Protein AF-A0A7X0VWC1-F1 (afdb_monomer)

Structure (mmCIF, N/CA/C/O backbone):
data_AF-A0A7X0VWC1-F1
#
_entry.id   AF-A0A7X0VWC1-F1
#
loop_
_atom_site.group_PDB
_atom_site.id
_atom_site.type_symbol
_atom_site.label_atom_id
_atom_site.label_alt_id
_atom_site.label_comp_id
_atom_site.label_asym_id
_atom_site.label_entity_id
_atom_site.label_seq_id
_atom_site.pdbx_PDB_ins_code
_atom_site.Cartn_x
_atom_site.Cartn_y
_atom_site.Cartn_z
_atom_site.occupancy
_atom_site.B_iso_or_equiv
_atom_site.auth_seq_id
_atom_site.auth_comp_id
_atom_site.auth_asym_id
_atom_site.auth_atom_id
_atom_site.pdbx_PDB_model_num
ATOM 1 N N . MET A 1 1 ? 21.569 11.321 28.040 1.00 38.59 1 MET A N 1
ATOM 2 C CA . MET A 1 1 ? 21.150 11.120 26.635 1.00 38.59 1 MET A CA 1
ATOM 3 C C . MET A 1 1 ? 20.640 9.691 26.474 1.00 38.59 1 MET A C 1
ATOM 5 O O . MET A 1 1 ? 21.307 8.792 26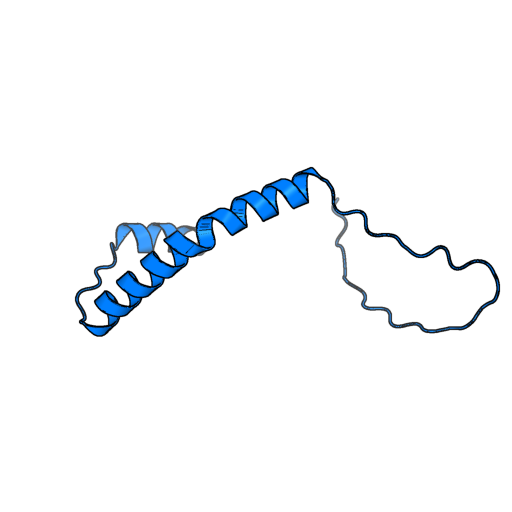.955 1.00 38.59 1 MET A O 1
ATOM 9 N N . TYR A 1 2 ? 19.429 9.568 25.911 1.00 37.84 2 TYR A N 1
ATOM 10 C CA . TYR A 1 2 ? 18.637 8.407 25.449 1.00 37.84 2 TYR A CA 1
ATOM 11 C C . TYR A 1 2 ? 18.775 7.008 26.093 1.00 37.84 2 TYR A C 1
ATOM 13 O O . TYR A 1 2 ? 19.826 6.379 26.085 1.00 37.84 2 TYR A O 1
ATOM 21 N N . LYS A 1 3 ? 17.628 6.500 26.568 1.00 42.41 3 LYS A N 1
ATOM 22 C CA . LYS A 1 3 ? 17.402 5.170 27.153 1.00 42.41 3 LYS A CA 1
ATOM 23 C C . LYS A 1 3 ? 17.012 4.193 26.034 1.00 42.41 3 LYS A C 1
ATOM 25 O O . LYS A 1 3 ? 15.977 4.384 25.402 1.00 42.41 3 LYS A O 1
ATOM 30 N N . SER A 1 4 ? 17.826 3.171 25.784 1.00 41.41 4 SER A N 1
ATOM 31 C CA . SER A 1 4 ? 17.494 2.059 24.887 1.00 41.41 4 SER A CA 1
ATOM 32 C C . SER A 1 4 ? 16.651 1.023 25.635 1.00 41.41 4 SER A C 1
ATOM 34 O O . SER A 1 4 ? 16.996 0.590 26.734 1.00 41.41 4 SER A O 1
ATOM 36 N N . TYR A 1 5 ? 15.510 0.661 25.052 1.00 43.94 5 TYR A N 1
ATOM 37 C CA . TYR A 1 5 ? 14.604 -0.356 25.579 1.00 43.94 5 TYR A CA 1
ATOM 38 C C . TYR A 1 5 ? 14.950 -1.697 24.925 1.00 43.94 5 TYR A C 1
ATOM 40 O O . TYR A 1 5 ? 14.990 -1.788 23.699 1.00 43.94 5 TYR A O 1
ATOM 48 N N . SER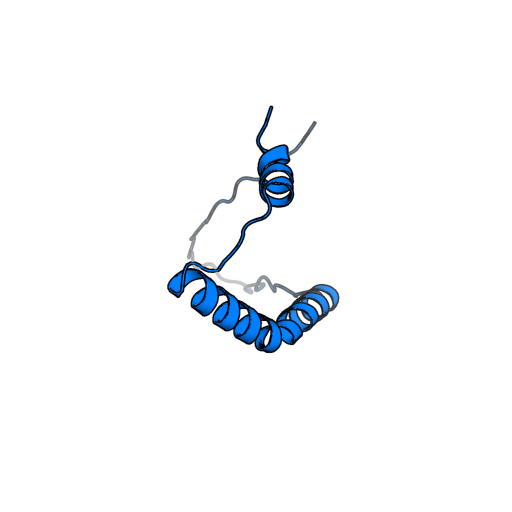 A 1 6 ? 15.220 -2.719 25.735 1.00 43.94 6 SER A N 1
ATOM 49 C CA . SER A 1 6 ? 15.454 -4.090 25.274 1.00 43.94 6 SER A CA 1
ATOM 50 C C . SER A 1 6 ? 14.251 -4.953 25.667 1.00 43.94 6 SER A C 1
ATOM 52 O O . SER A 1 6 ? 13.857 -4.913 26.836 1.00 43.94 6 SER A O 1
ATOM 54 N N . PRO A 1 7 ? 13.635 -5.709 24.742 1.00 49.06 7 PRO A N 1
ATOM 55 C CA . PRO A 1 7 ? 12.530 -6.594 25.075 1.00 49.06 7 PRO A CA 1
ATOM 56 C C . PRO A 1 7 ? 13.075 -7.894 25.680 1.00 49.06 7 PRO A C 1
ATOM 58 O O . PRO A 1 7 ? 13.594 -8.754 24.974 1.00 49.06 7 PRO A O 1
ATOM 61 N N . THR A 1 8 ? 12.952 -8.058 26.998 1.00 44.72 8 THR A N 1
ATOM 62 C CA . THR A 1 8 ? 13.203 -9.345 27.659 1.00 44.72 8 THR A CA 1
ATOM 63 C C . THR A 1 8 ? 11.894 -10.115 27.784 1.00 44.72 8 THR A C 1
ATOM 65 O O . THR A 1 8 ? 11.045 -9.786 28.612 1.00 44.72 8 THR A O 1
ATOM 68 N N . THR A 1 9 ? 11.734 -11.158 26.974 1.00 50.22 9 THR A N 1
ATOM 69 C CA . THR A 1 9 ? 10.743 -12.216 27.196 1.00 50.22 9 THR A CA 1
ATOM 70 C C . THR A 1 9 ? 11.180 -13.049 28.403 1.00 50.22 9 THR A C 1
ATOM 72 O O . THR A 1 9 ? 11.966 -13.984 28.259 1.00 50.22 9 THR A O 1
ATOM 75 N N . ASP A 1 10 ? 10.721 -12.685 29.601 1.00 42.16 10 ASP A N 1
ATOM 76 C CA . ASP A 1 10 ? 10.994 -13.442 30.827 1.00 42.16 10 ASP A CA 1
ATOM 77 C C . ASP A 1 10 ? 9.816 -14.373 31.142 1.00 42.16 10 ASP A C 1
ATOM 79 O O . ASP A 1 10 ? 8.836 -14.002 31.788 1.00 42.16 10 ASP A O 1
ATOM 83 N N . THR A 1 11 ? 9.895 -15.614 30.663 1.00 50.31 11 THR A N 1
ATOM 84 C CA . THR A 1 11 ? 9.061 -16.708 31.165 1.00 50.31 11 THR A CA 1
ATOM 85 C C . THR A 1 11 ? 9.609 -17.156 32.519 1.00 50.31 11 THR A C 1
ATOM 87 O O . THR A 1 11 ? 10.464 -18.040 32.592 1.00 50.31 11 THR A O 1
ATOM 90 N N . ARG A 1 12 ? 9.105 -16.577 33.613 1.00 44.09 12 ARG A N 1
ATOM 91 C CA . ARG A 1 12 ? 9.322 -17.096 34.971 1.00 44.09 12 ARG A CA 1
ATOM 92 C C . ARG A 1 12 ? 7.998 -17.417 35.641 1.00 44.09 12 ARG A C 1
ATOM 94 O O . ARG A 1 12 ? 7.430 -16.628 36.386 1.00 44.09 12 ARG A O 1
ATOM 101 N N . VAL A 1 13 ? 7.550 -18.647 35.417 1.00 49.19 13 VAL A N 1
ATOM 102 C CA . VAL A 1 13 ? 6.638 -19.333 36.333 1.00 49.19 13 VAL A CA 1
ATOM 103 C C . VAL A 1 13 ? 7.435 -19.657 37.596 1.00 49.19 13 VAL A C 1
ATOM 105 O O . VAL A 1 13 ? 8.257 -20.572 37.585 1.00 49.19 13 VAL A O 1
ATOM 108 N N . ARG A 1 14 ? 7.230 -18.905 38.684 1.00 44.50 14 ARG A N 1
ATOM 109 C CA . ARG A 1 14 ? 7.632 -19.325 40.036 1.00 44.50 14 ARG A CA 1
ATOM 110 C C . ARG A 1 14 ? 6.565 -18.955 41.062 1.00 44.50 14 ARG A C 1
ATOM 112 O O . ARG A 1 14 ? 6.309 -17.789 41.337 1.00 44.50 14 ARG A O 1
ATOM 119 N N . THR A 1 15 ? 5.967 -20.009 41.605 1.00 48.69 15 THR A N 1
ATOM 120 C CA . THR A 1 15 ? 5.075 -20.071 42.762 1.00 48.69 15 THR A CA 1
ATOM 121 C C . THR A 1 15 ? 5.614 -19.287 43.961 1.00 48.69 15 THR A C 1
ATOM 123 O O . THR A 1 15 ? 6.712 -19.561 44.438 1.00 48.69 15 THR A O 1
ATOM 126 N N . GLY A 1 16 ? 4.804 -18.358 44.477 1.00 40.62 16 GLY A N 1
ATOM 127 C CA . GLY A 1 16 ? 5.019 -17.635 45.730 1.00 40.62 16 GLY A CA 1
ATOM 128 C C . GLY A 1 16 ? 3.710 -16.994 46.207 1.00 40.62 16 GLY A C 1
ATOM 129 O O . GLY A 1 16 ? 3.073 -16.243 45.477 1.00 40.62 16 GLY A O 1
ATOM 130 N N . SER A 1 17 ? 3.276 -17.355 47.412 1.00 51.44 17 SER A N 1
ATOM 131 C CA . SER A 1 17 ? 2.009 -16.971 48.044 1.00 51.44 17 SER A CA 1
ATOM 132 C C . SER A 1 17 ? 1.934 -15.469 48.374 1.00 51.44 17 SER A C 1
ATOM 134 O O . SER A 1 17 ? 2.677 -14.994 49.230 1.00 51.44 17 SER A O 1
ATOM 136 N N . SER A 1 18 ? 1.015 -14.745 47.725 1.00 48.44 18 SER A N 1
ATOM 137 C CA . SER A 1 18 ? 0.138 -13.670 48.247 1.00 48.44 18 SER A CA 1
ATOM 138 C C . SER A 1 18 ? -0.299 -12.761 47.090 1.00 48.44 18 SER A C 1
ATOM 140 O O . SER A 1 18 ? 0.519 -12.111 46.453 1.00 48.44 18 SER A O 1
ATOM 142 N N . GLY A 1 19 ? -1.603 -12.761 46.790 1.00 53.19 19 GLY A N 1
ATOM 143 C CA . GLY A 1 19 ? -2.280 -11.788 45.922 1.00 53.19 19 GLY A CA 1
ATOM 144 C C . GLY A 1 19 ? -1.581 -11.455 44.602 1.00 53.19 19 GLY A C 1
ATOM 145 O O . GLY A 1 19 ? -0.975 -10.394 44.483 1.00 53.19 19 GLY A O 1
ATOM 146 N N . SER A 1 20 ? -1.734 -12.316 43.589 1.00 56.66 20 SER A N 1
ATOM 147 C CA . SER A 1 20 ? -1.422 -11.977 42.194 1.00 56.66 20 SER A CA 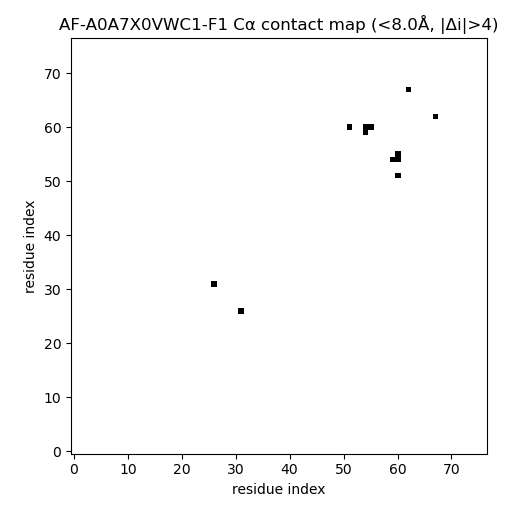1
ATOM 148 C C . SER A 1 20 ? -2.166 -10.692 41.812 1.00 56.66 20 SER A C 1
ATOM 150 O O . SER A 1 20 ? -3.353 -10.707 41.479 1.00 56.66 20 SER A O 1
ATOM 152 N N . ARG A 1 21 ? -1.472 -9.553 41.883 1.00 65.56 21 ARG A N 1
ATOM 153 C CA . ARG A 1 21 ? -1.854 -8.364 41.131 1.00 65.56 21 ARG A CA 1
ATOM 154 C C . ARG A 1 21 ? -1.655 -8.745 39.675 1.00 65.56 21 ARG A C 1
ATOM 156 O O . ARG A 1 21 ? -0.533 -8.793 39.190 1.00 65.56 21 ARG A O 1
ATOM 163 N N . ARG A 1 22 ? -2.750 -9.143 39.030 1.00 65.12 22 ARG A N 1
ATOM 164 C CA . ARG A 1 22 ? -2.771 -9.362 37.589 1.00 65.12 22 ARG A CA 1
ATOM 165 C C . ARG A 1 22 ? -2.434 -8.029 36.940 1.00 65.12 22 ARG A C 1
ATOM 167 O O . ARG A 1 22 ? -3.159 -7.059 37.164 1.00 65.12 22 ARG A O 1
ATOM 174 N N . ASP A 1 23 ? -1.369 -7.988 36.157 1.00 67.25 23 ASP A N 1
ATOM 175 C CA . ASP A 1 23 ? -1.125 -6.861 35.269 1.00 67.25 23 ASP A CA 1
ATOM 176 C C . ASP A 1 23 ? -2.301 -6.791 34.286 1.00 67.25 23 ASP A C 1
ATOM 178 O O . ASP A 1 23 ? -2.559 -7.728 33.528 1.00 67.25 23 ASP A O 1
ATOM 182 N N . GLN A 1 24 ? -3.091 -5.720 34.369 1.00 67.75 24 GLN A N 1
ATOM 183 C CA . GLN A 1 24 ? -4.221 -5.481 33.476 1.00 67.75 24 GLN A CA 1
ATOM 184 C C . GLN A 1 24 ? -3.770 -4.523 32.378 1.00 67.75 24 GLN A C 1
ATOM 186 O O . GLN A 1 24 ? -3.440 -3.371 32.651 1.00 67.75 24 GLN A O 1
ATOM 191 N N . LEU A 1 25 ? -3.779 -4.988 31.131 1.00 69.19 25 LEU A N 1
ATOM 192 C CA . LEU A 1 25 ? -3.673 -4.108 29.973 1.00 69.19 25 LEU A CA 1
ATOM 193 C C . LEU A 1 25 ? -5.043 -3.479 29.705 1.00 69.19 25 LEU A C 1
ATOM 195 O O . LEU A 1 25 ? -5.982 -4.171 29.314 1.00 69.19 25 LEU A O 1
ATOM 199 N N 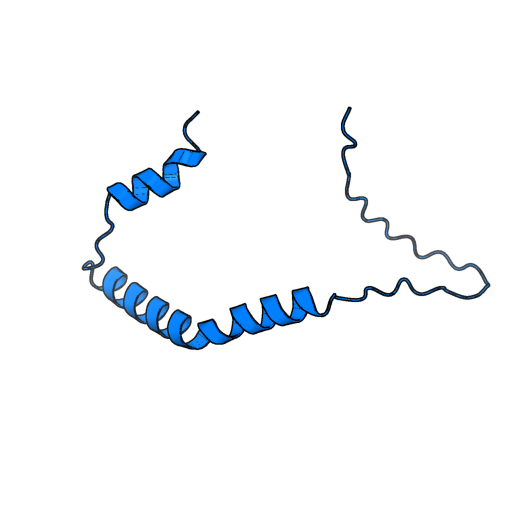. GLN A 1 26 ? -5.153 -2.167 29.907 1.00 75.94 26 GLN A N 1
ATOM 200 C CA . GLN A 1 26 ? -6.297 -1.383 29.448 1.00 75.94 26 GLN A CA 1
ATOM 201 C C . GLN A 1 26 ? -5.952 -0.784 28.084 1.00 75.94 26 GLN A C 1
ATOM 203 O O . GLN A 1 26 ? -5.039 0.032 27.969 1.00 75.94 26 GLN A O 1
ATOM 208 N N . ILE A 1 27 ? -6.656 -1.216 27.038 1.00 75.75 27 ILE A N 1
ATOM 209 C CA . ILE A 1 27 ? -6.578 -0.570 25.723 1.00 75.75 27 ILE A CA 1
ATOM 210 C C . ILE A 1 27 ? -7.351 0.746 25.825 1.00 75.75 27 ILE A C 1
ATOM 212 O O . ILE A 1 27 ? -8.514 0.723 26.234 1.00 75.75 27 ILE A O 1
ATOM 216 N N . SER A 1 28 ? -6.717 1.867 25.466 1.00 83.25 28 SER A N 1
ATOM 217 C CA . SER A 1 28 ? -7.375 3.176 25.473 1.00 83.25 28 SER A CA 1
ATOM 218 C C . SER A 1 28 ? -8.568 3.192 24.516 1.00 83.25 28 SER A C 1
ATOM 220 O O . SER A 1 28 ? -8.552 2.544 23.468 1.00 83.25 28 SER A O 1
ATOM 222 N N . GLU A 1 29 ? -9.606 3.947 24.870 1.00 80.50 29 GLU A N 1
ATOM 223 C CA . GLU A 1 29 ? -10.784 4.115 24.011 1.00 80.50 29 GLU A CA 1
ATOM 224 C C . GLU A 1 29 ? -10.394 4.706 22.644 1.00 80.50 29 GLU A C 1
ATOM 226 O O . GLU A 1 29 ? -10.811 4.188 21.613 1.00 80.50 29 GLU A O 1
ATOM 231 N N . GLU A 1 30 ? -9.454 5.655 22.620 1.00 79.75 30 GLU A N 1
ATOM 232 C CA . GLU A 1 30 ? -8.879 6.225 21.392 1.00 79.75 30 GLU A CA 1
ATOM 233 C C . GLU A 1 30 ? -8.262 5.158 20.463 1.00 79.75 30 GLU A C 1
ATOM 235 O O . GLU A 1 30 ? -8.479 5.171 19.252 1.00 79.75 30 GLU A O 1
ATOM 240 N N . ALA A 1 31 ? -7.532 4.176 21.007 1.00 80.81 31 ALA A N 1
ATOM 241 C CA . ALA A 1 31 ? -6.939 3.110 20.197 1.00 80.81 31 ALA A CA 1
ATOM 242 C C . ALA A 1 31 ? -8.003 2.172 19.600 1.00 80.81 31 ALA A C 1
ATOM 244 O O . ALA A 1 31 ? -7.844 1.696 18.473 1.00 80.81 31 ALA A O 1
ATOM 245 N N . LYS A 1 32 ? -9.099 1.915 20.328 1.00 81.75 32 LYS A N 1
ATOM 246 C CA . LYS A 1 32 ? -10.233 1.125 19.819 1.00 81.75 32 LYS A CA 1
ATOM 247 C C . LYS A 1 32 ? -10.980 1.870 18.718 1.00 81.75 32 LYS A C 1
ATOM 249 O O . LYS A 1 32 ? -11.377 1.250 17.734 1.00 81.75 32 LYS A O 1
ATOM 254 N N . GLU A 1 33 ? -11.138 3.183 18.856 1.00 79.94 33 GLU A N 1
ATOM 255 C CA . GLU A 1 33 ? -11.744 4.034 17.832 1.00 79.94 33 GLU A CA 1
ATOM 256 C C . GLU A 1 33 ? -10.911 4.044 16.545 1.00 79.94 33 GLU A C 1
ATOM 258 O O . GLU A 1 33 ? -11.459 3.822 15.463 1.00 79.94 33 GLU A O 1
ATOM 263 N N . LEU A 1 34 ? -9.585 4.197 16.648 1.00 79.44 34 LEU A N 1
ATOM 264 C CA . LEU A 1 34 ? -8.674 4.117 15.499 1.00 79.44 34 LEU A CA 1
ATOM 265 C C . LEU A 1 34 ? -8.702 2.736 14.823 1.00 79.44 34 LEU A C 1
ATOM 267 O O . LEU A 1 34 ? -8.709 2.655 13.592 1.00 79.44 34 LEU A O 1
ATOM 271 N N . LEU A 1 35 ? -8.770 1.650 15.601 1.00 76.25 35 LEU A N 1
ATOM 272 C CA . LEU A 1 35 ? -8.906 0.289 15.071 1.00 76.25 35 LEU A CA 1
ATOM 273 C C . LEU A 1 35 ? -10.249 0.094 14.346 1.00 76.25 35 LEU A C 1
ATOM 275 O O . LEU A 1 35 ? -10.296 -0.456 13.245 1.00 76.25 35 LEU A O 1
ATOM 279 N N . GLY A 1 36 ? -11.346 0.584 14.929 1.00 69.56 36 GLY A N 1
ATOM 280 C CA . GLY A 1 36 ? -12.669 0.548 14.305 1.00 69.56 36 GLY A CA 1
ATOM 281 C C . GLY A 1 36 ? -12.752 1.397 13.031 1.00 69.56 36 GLY A C 1
ATOM 282 O O . GLY A 1 36 ? -13.443 1.024 12.081 1.00 69.56 36 GLY A O 1
ATOM 283 N N . ALA A 1 37 ? -12.015 2.510 12.974 1.00 64.62 37 ALA A N 1
ATOM 284 C CA . ALA A 1 37 ? -11.886 3.334 11.776 1.00 64.62 37 ALA A CA 1
ATOM 285 C C . ALA A 1 37 ? -11.11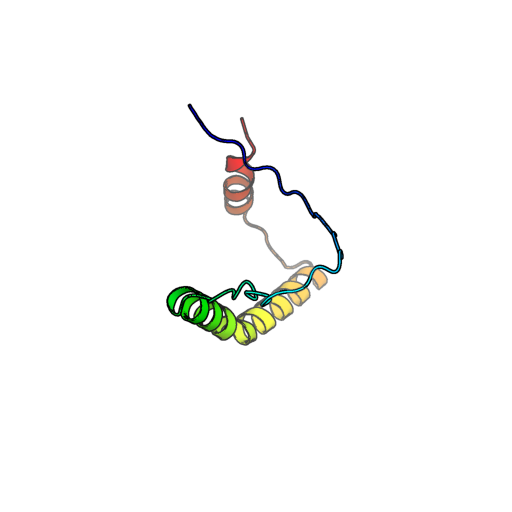1 2.619 10.653 1.00 64.62 37 ALA A C 1
ATOM 287 O O . ALA A 1 37 ? -11.448 2.796 9.483 1.00 64.62 37 ALA A O 1
ATOM 288 N N . GLN A 1 38 ? -10.132 1.767 10.984 1.00 64.38 38 GLN A N 1
ATOM 289 C CA . GLN A 1 38 ? -9.414 0.945 9.999 1.00 64.38 38 GLN A CA 1
ATOM 290 C C . GLN A 1 38 ? -10.292 -0.166 9.399 1.00 64.38 38 GLN A C 1
ATOM 292 O O . GLN A 1 38 ? -10.264 -0.370 8.182 1.00 64.38 38 GLN A O 1
ATOM 297 N N . GLY A 1 39 ? -11.106 -0.840 10.220 1.00 61.28 39 GLY A N 1
ATOM 298 C CA . GLY A 1 39 ? -11.933 -1.980 9.788 1.00 61.28 39 GLY A CA 1
ATOM 299 C C . GLY A 1 39 ? -13.067 -1.626 8.815 1.00 61.28 39 GLY A C 1
ATOM 300 O O . GLY A 1 39 ? -13.476 -2.451 8.004 1.00 61.28 39 GLY A O 1
ATOM 301 N N . LYS A 1 40 ? -13.547 -0.374 8.809 1.00 60.72 40 LYS A N 1
ATOM 302 C CA . LYS A 1 40 ? -14.557 0.087 7.832 1.00 60.72 40 LYS A CA 1
ATOM 303 C C . LYS A 1 40 ? -14.042 0.111 6.386 1.00 60.72 40 LYS A C 1
ATOM 305 O O . LYS A 1 40 ? -14.853 0.166 5.470 1.00 60.72 40 LYS A O 1
ATOM 310 N N . SER A 1 41 ? -12.725 0.040 6.172 1.00 62.62 41 SER A N 1
ATOM 311 C CA . SER A 1 41 ? -12.124 0.024 4.832 1.00 62.62 41 SER A CA 1
ATOM 312 C C . SER A 1 41 ? -12.033 -1.369 4.197 1.00 62.62 41 SER A C 1
ATOM 314 O O . SER A 1 41 ? -11.620 -1.476 3.044 1.00 62.62 41 SER A O 1
ATOM 316 N N . ASP A 1 42 ? -12.397 -2.441 4.909 1.00 72.12 42 ASP A N 1
ATOM 317 C CA . ASP A 1 42 ? -12.037 -3.802 4.494 1.00 72.12 42 ASP A CA 1
ATOM 318 C C . ASP A 1 42 ? -12.768 -4.289 3.236 1.00 72.12 42 ASP A C 1
ATOM 320 O O . ASP A 1 42 ? -12.143 -4.944 2.401 1.00 72.12 42 ASP A O 1
ATOM 324 N N . ALA A 1 43 ? -14.045 -3.936 3.048 1.00 80.06 43 ALA A N 1
ATOM 325 C CA . ALA A 1 43 ? -14.807 -4.331 1.858 1.00 80.06 43 ALA A CA 1
ATOM 326 C C . ALA A 1 43 ? -14.299 -3.614 0.595 1.00 80.06 43 ALA A C 1
ATOM 328 O O . ALA A 1 43 ? -13.874 -4.258 -0.361 1.00 80.06 43 ALA A O 1
ATOM 329 N N . GLU A 1 44 ? -14.216 -2.280 0.629 1.00 84.00 44 GLU A N 1
ATOM 330 C CA . GLU A 1 44 ? -13.696 -1.480 -0.491 1.00 84.00 44 GLU A CA 1
ATOM 331 C C . GLU A 1 44 ? -12.239 -1.841 -0.825 1.00 84.00 44 GLU A C 1
ATOM 333 O O . GLU A 1 44 ? -11.815 -1.849 -1.985 1.00 84.00 44 GLU A O 1
ATOM 338 N N . ARG A 1 45 ? -11.445 -2.173 0.201 1.00 86.44 45 ARG A N 1
ATOM 339 C CA . ARG A 1 45 ? -10.072 -2.644 0.034 1.00 86.44 45 ARG A CA 1
ATOM 340 C C . ARG A 1 45 ? -10.021 -4.031 -0.599 1.00 86.44 45 ARG A C 1
ATOM 342 O O . ARG A 1 45 ? -9.144 -4.253 -1.435 1.00 86.44 45 ARG A O 1
ATOM 349 N N . ALA A 1 46 ? -10.906 -4.949 -0.216 1.00 88.06 46 ALA A N 1
ATOM 350 C CA . ALA A 1 46 ? -10.986 -6.279 -0.812 1.00 88.06 46 ALA A CA 1
ATOM 351 C C . ALA A 1 46 ? -11.302 -6.187 -2.312 1.00 88.06 46 ALA A C 1
ATOM 353 O O . ALA A 1 46 ? -10.541 -6.731 -3.118 1.00 88.06 46 ALA A O 1
ATOM 354 N N . ASP A 1 47 ? -12.309 -5.395 -2.683 1.00 90.56 47 ASP A N 1
ATOM 355 C CA . ASP A 1 47 ? -12.708 -5.170 -4.078 1.00 90.56 47 ASP A CA 1
ATOM 356 C C . ASP A 1 47 ? -11.567 -4.549 -4.895 1.00 90.56 47 ASP A C 1
ATOM 358 O O . ASP A 1 47 ? -11.226 -4.994 -5.997 1.00 90.56 47 ASP A O 1
ATOM 362 N N . LYS A 1 48 ? -10.894 -3.542 -4.324 1.00 90.56 48 LYS A N 1
ATOM 363 C CA . LYS A 1 48 ? -9.727 -2.911 -4.949 1.00 90.56 48 LYS A CA 1
ATOM 364 C C . LYS A 1 48 ? -8.595 -3.911 -5.174 1.00 90.56 48 LYS A C 1
ATOM 366 O O . LYS A 1 48 ? -7.967 -3.894 -6.231 1.00 90.56 48 LYS A O 1
ATOM 371 N N . ILE A 1 49 ? -8.319 -4.783 -4.206 1.00 92.56 49 ILE A N 1
ATOM 372 C CA . ILE A 1 49 ? -7.288 -5.820 -4.334 1.00 92.56 49 ILE A CA 1
ATOM 373 C C . ILE A 1 49 ? -7.656 -6.817 -5.433 1.00 92.56 49 ILE A C 1
ATOM 375 O O . ILE A 1 49 ? -6.780 -7.214 -6.202 1.00 92.56 49 ILE A O 1
ATOM 379 N N . GLU A 1 50 ? -8.916 -7.231 -5.521 1.00 94.25 50 GLU A N 1
ATOM 380 C CA . GLU A 1 50 ? -9.372 -8.154 -6.557 1.00 94.25 50 GLU A CA 1
ATOM 381 C C . GLU A 1 50 ? -9.229 -7.551 -7.960 1.00 94.25 50 GLU A C 1
ATOM 383 O O . GLU A 1 50 ? -8.631 -8.176 -8.843 1.00 94.25 50 GLU A O 1
ATOM 388 N N . SER A 1 51 ? -9.656 -6.299 -8.140 1.00 93.38 51 SER A N 1
ATOM 389 C CA . SER A 1 51 ? -9.476 -5.561 -9.395 1.00 93.38 51 SER A CA 1
ATOM 390 C C . SER A 1 51 ? -8.000 -5.454 -9.794 1.00 93.38 51 SER A C 1
ATOM 392 O O . SER A 1 51 ? -7.633 -5.760 -10.932 1.00 93.38 51 SER A O 1
ATOM 394 N N . LEU A 1 52 ? -7.123 -5.100 -8.848 1.00 94.31 52 LEU A N 1
ATOM 395 C CA . LEU A 1 52 ? -5.681 -5.021 -9.094 1.00 94.31 52 LEU A CA 1
ATOM 396 C C . LEU A 1 52 ? -5.093 -6.383 -9.483 1.00 94.31 52 LEU A C 1
ATOM 398 O O . LEU A 1 52 ? -4.314 -6.468 -10.430 1.00 94.31 52 LEU A O 1
ATOM 402 N N . LYS A 1 53 ? -5.489 -7.467 -8.803 1.00 94.38 53 LYS A N 1
ATOM 403 C CA . LYS A 1 53 ? -5.053 -8.831 -9.148 1.00 94.38 53 LYS A CA 1
ATOM 404 C C . LYS A 1 53 ? -5.456 -9.210 -10.570 1.00 94.38 53 LYS A C 1
ATOM 406 O O . LYS A 1 53 ? -4.661 -9.837 -11.266 1.00 94.38 53 LYS A O 1
ATOM 411 N N . SER A 1 54 ? -6.664 -8.842 -10.995 1.00 94.88 54 SER A N 1
ATOM 412 C CA . SER A 1 54 ? -7.135 -9.084 -12.361 1.00 94.88 54 SER A CA 1
ATOM 413 C C . SER A 1 54 ? -6.260 -8.360 -13.390 1.00 94.88 54 SER A C 1
ATOM 415 O O . SER A 1 54 ? -5.721 -9.003 -14.287 1.00 94.88 54 SE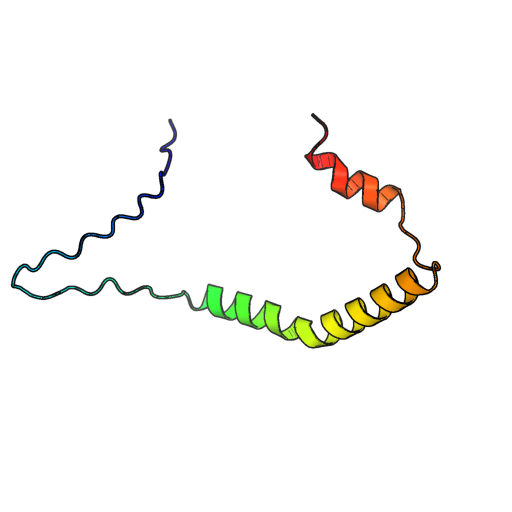R A O 1
ATOM 417 N N . GLN A 1 55 ? -6.007 -7.060 -13.191 1.00 94.50 55 GLN A N 1
ATOM 418 C CA . GLN A 1 55 ? -5.167 -6.245 -14.082 1.00 94.50 55 GLN A CA 1
ATOM 419 C C . GLN A 1 55 ? -3.719 -6.748 -14.173 1.00 94.50 55 GLN A C 1
ATOM 421 O O . GLN A 1 55 ? -3.089 -6.676 -15.227 1.00 94.50 55 GLN A O 1
ATOM 426 N N . VAL A 1 56 ? -3.173 -7.261 -13.067 1.00 94.12 56 VAL A N 1
ATOM 427 C CA . VAL A 1 56 ? -1.834 -7.864 -13.053 1.00 94.12 56 VAL A CA 1
ATOM 428 C C . VAL A 1 56 ? -1.824 -9.167 -13.850 1.00 94.12 56 VAL A C 1
ATOM 430 O O . VAL A 1 56 ? -0.920 -9.375 -14.654 1.00 94.12 56 VAL A O 1
ATOM 433 N N . LYS A 1 57 ? -2.840 -10.027 -13.685 1.00 93.25 57 LYS A N 1
ATOM 434 C CA . LYS A 1 57 ? -2.960 -11.281 -14.449 1.00 93.25 57 LYS A CA 1
ATOM 435 C C . LYS A 1 57 ? -3.122 -11.042 -15.951 1.00 93.25 57 LYS A C 1
ATOM 437 O O . LYS A 1 57 ? -2.562 -11.799 -16.734 1.00 93.25 57 LYS A O 1
ATOM 442 N N . SER A 1 58 ? -3.865 -10.011 -16.351 1.00 95.50 58 SER A N 1
ATOM 443 C CA . SER A 1 58 ? -4.033 -9.628 -17.759 1.00 95.50 58 SER A CA 1
ATOM 444 C C . SER A 1 58 ? -2.839 -8.860 -18.334 1.00 95.50 58 SER A C 1
ATOM 446 O O . SER A 1 58 ? -2.831 -8.573 -19.527 1.00 95.50 58 SER A O 1
ATOM 448 N N . GLY A 1 59 ? -1.847 -8.499 -17.511 1.00 92.88 59 GLY A N 1
ATOM 449 C CA . GLY A 1 59 ? -0.686 -7.712 -17.935 1.00 92.88 59 GLY A CA 1
ATOM 450 C C . GLY A 1 59 ? -0.998 -6.246 -18.257 1.00 92.88 59 GLY A C 1
ATOM 451 O O . GLY A 1 59 ? -0.169 -5.562 -18.845 1.00 92.88 59 GLY A O 1
ATOM 452 N N . THR A 1 60 ? -2.177 -5.746 -17.880 1.00 93.25 60 THR A N 1
ATOM 453 C CA . THR A 1 60 ? -2.617 -4.365 -18.152 1.00 93.25 60 THR A CA 1
ATOM 454 C C . THR A 1 60 ? -2.400 -3.426 -16.967 1.00 93.25 60 THR A C 1
ATOM 456 O O . THR A 1 60 ? -2.776 -2.257 -17.026 1.00 93.25 60 THR A O 1
ATOM 459 N N . TYR A 1 61 ? -1.833 -3.922 -15.866 1.00 91.44 61 TYR A N 1
ATOM 460 C CA . TYR A 1 61 ? -1.530 -3.097 -14.705 1.00 91.44 61 TYR A CA 1
ATOM 461 C C . TYR A 1 61 ? -0.337 -2.174 -14.981 1.00 91.44 61 TYR A C 1
ATOM 463 O O . TYR A 1 61 ? 0.778 -2.634 -15.225 1.00 91.44 61 TYR A O 1
ATOM 471 N N . PHE A 1 62 ? -0.574 -0.866 -14.908 1.00 91.56 62 PHE A N 1
ATOM 472 C CA . PHE A 1 62 ? 0.443 0.161 -15.111 1.00 91.56 62 PHE A CA 1
ATOM 473 C C . PHE A 1 62 ? 0.935 0.715 -13.773 1.00 91.56 62 PHE A C 1
ATOM 475 O O . PHE A 1 62 ? 0.141 1.148 -12.933 1.00 91.56 62 PHE A O 1
ATOM 482 N N . VAL A 1 63 ? 2.257 0.744 -13.592 1.00 90.19 63 VAL A N 1
ATOM 483 C CA . VAL A 1 63 ? 2.895 1.363 -12.428 1.00 90.19 63 VAL A CA 1
ATOM 484 C C . VAL A 1 63 ? 3.557 2.664 -12.857 1.00 90.19 63 VAL A C 1
ATOM 486 O O . VAL A 1 63 ? 4.451 2.674 -13.697 1.00 90.19 63 VAL A O 1
ATOM 489 N N . ASP A 1 64 ? 3.124 3.761 -12.247 1.00 92.75 64 ASP A N 1
ATOM 490 C CA . ASP A 1 64 ? 3.710 5.083 -12.445 1.00 92.75 64 ASP A CA 1
ATOM 491 C C . ASP A 1 64 ? 5.115 5.149 -11.821 1.00 92.75 64 ASP A C 1
ATOM 493 O O . ASP A 1 64 ? 5.284 4.924 -10.617 1.00 92.75 64 ASP A O 1
ATOM 497 N N . ALA A 1 65 ? 6.118 5.476 -12.636 1.00 93.00 65 ALA A N 1
ATOM 498 C CA . ALA A 1 65 ? 7.510 5.575 -12.209 1.00 93.00 65 ALA A CA 1
ATOM 499 C C . ALA A 1 65 ? 7.735 6.646 -11.127 1.00 93.00 65 ALA A C 1
ATOM 501 O O . ALA A 1 65 ? 8.564 6.439 -10.240 1.00 93.00 65 ALA A O 1
ATOM 502 N N . GLY A 1 66 ? 6.976 7.747 -11.140 1.00 93.00 66 GLY A N 1
ATOM 503 C CA . GLY A 1 66 ? 7.049 8.780 -10.105 1.00 93.00 66 GLY A CA 1
ATOM 504 C C . GLY A 1 66 ? 6.644 8.233 -8.737 1.00 93.00 66 GLY A C 1
ATOM 505 O O . GLY A 1 66 ? 7.354 8.425 -7.752 1.00 93.00 66 GLY A O 1
ATOM 506 N N . LYS A 1 67 ? 5.576 7.426 -8.691 1.00 92.75 67 LYS A N 1
ATOM 507 C CA . LYS A 1 67 ? 5.127 6.759 -7.456 1.00 92.75 67 LYS A CA 1
ATOM 508 C C . LYS A 1 67 ? 6.143 5.745 -6.943 1.00 92.75 67 LYS A C 1
ATOM 510 O O . LYS A 1 67 ? 6.279 5.579 -5.733 1.00 92.75 67 LYS A O 1
ATOM 515 N N . ILE A 1 68 ? 6.853 5.057 -7.841 1.00 92.69 68 ILE A N 1
ATOM 516 C CA . ILE A 1 68 ? 7.953 4.166 -7.447 1.00 92.69 68 ILE A CA 1
ATOM 517 C C . ILE A 1 68 ? 9.074 4.991 -6.814 1.00 92.69 68 ILE A C 1
ATOM 519 O O . ILE A 1 68 ? 9.518 4.661 -5.715 1.00 92.69 68 ILE A O 1
ATOM 523 N N . ALA A 1 69 ? 9.497 6.072 -7.474 1.00 93.81 69 ALA A N 1
ATOM 524 C CA . ALA A 1 69 ? 10.555 6.942 -6.978 1.00 93.81 69 ALA A CA 1
ATOM 525 C C . ALA A 1 69 ? 10.218 7.479 -5.580 1.00 93.81 69 ALA A C 1
ATOM 527 O O . ALA A 1 69 ? 11.005 7.274 -4.662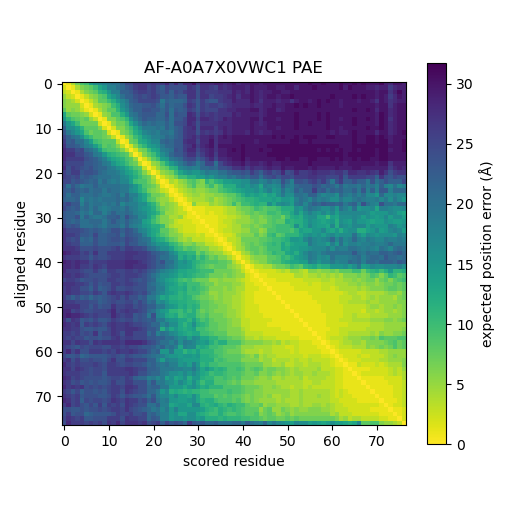 1.00 93.81 69 ALA A O 1
ATOM 528 N N . GLU A 1 70 ? 9.021 8.038 -5.380 1.00 94.00 70 GLU A N 1
ATOM 529 C CA . GLU A 1 70 ? 8.539 8.523 -4.076 1.00 94.00 70 GLU A CA 1
ATOM 530 C C . GLU A 1 70 ? 8.637 7.472 -2.962 1.00 94.00 70 GLU A C 1
ATOM 532 O O . GLU A 1 70 ? 9.005 7.790 -1.831 1.00 94.00 70 G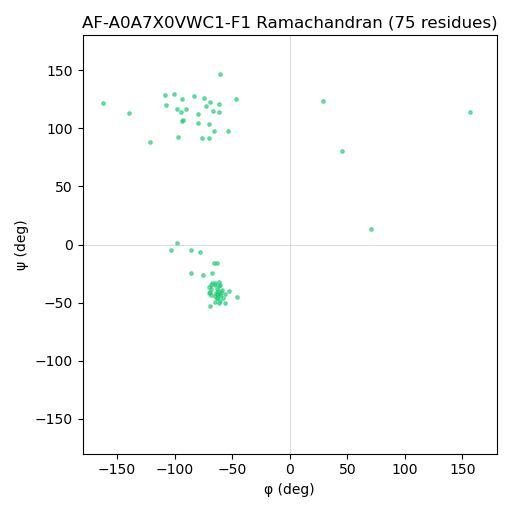LU A O 1
ATOM 537 N N . LYS A 1 71 ? 8.324 6.206 -3.267 1.00 93.56 71 LYS A N 1
ATOM 538 C CA . LYS A 1 71 ? 8.408 5.103 -2.297 1.00 93.56 71 LYS A CA 1
ATOM 539 C C . LYS A 1 71 ? 9.837 4.657 -2.015 1.00 93.56 71 LYS A C 1
ATOM 541 O O . LYS A 1 71 ? 10.092 4.137 -0.931 1.00 93.56 71 LYS A O 1
ATOM 546 N N . LEU A 1 72 ? 10.750 4.855 -2.961 1.00 95.00 72 LEU A N 1
ATOM 547 C CA . LEU A 1 72 ? 12.166 4.529 -2.808 1.00 95.00 72 LEU A CA 1
ATOM 548 C C . LEU A 1 72 ? 12.968 5.653 -2.138 1.00 95.00 72 LEU A C 1
ATOM 550 O O . LEU A 1 72 ? 13.971 5.351 -1.495 1.00 95.00 72 LEU A O 1
ATOM 554 N N . LEU A 1 73 ? 12.516 6.913 -2.219 1.00 93.75 73 LEU A N 1
ATOM 555 C CA . LEU A 1 73 ? 13.194 8.081 -1.634 1.00 93.75 73 LEU A CA 1
ATOM 556 C C . LEU A 1 73 ? 13.689 7.884 -0.187 1.00 93.75 73 LEU A C 1
ATOM 558 O O . LEU A 1 73 ? 14.841 8.223 0.068 1.00 93.75 73 LEU A O 1
ATOM 562 N N . PRO A 1 74 ? 12.919 7.304 0.759 1.00 95.31 74 PRO A N 1
ATOM 563 C CA . PRO A 1 74 ? 13.372 7.147 2.147 1.00 95.31 74 PRO A CA 1
ATOM 564 C C . PRO A 1 74 ? 14.597 6.237 2.329 1.00 95.31 74 PRO A C 1
ATOM 566 O O . PRO A 1 74 ? 15.204 6.229 3.399 1.00 95.31 74 PRO A O 1
ATOM 569 N N . TYR A 1 75 ? 14.935 5.439 1.315 1.00 94.38 75 TYR A N 1
ATOM 570 C CA . TYR A 1 75 ? 16.006 4.443 1.362 1.00 94.38 75 TYR A CA 1
ATOM 571 C C . TYR A 1 75 ? 17.279 4.891 0.636 1.00 94.38 75 TYR A C 1
ATOM 573 O O . TYR A 1 75 ? 18.288 4.189 0.688 1.00 94.38 75 TYR A O 1
ATOM 581 N N . LEU A 1 76 ? 17.244 6.049 -0.024 1.00 89.38 76 LEU A N 1
ATOM 582 C CA . LEU A 1 76 ? 18.375 6.637 -0.731 1.00 89.38 76 LEU A CA 1
ATOM 583 C C . LEU A 1 76 ? 19.087 7.607 0.231 1.00 89.38 76 LEU A C 1
ATOM 585 O O . LEU A 1 76 ? 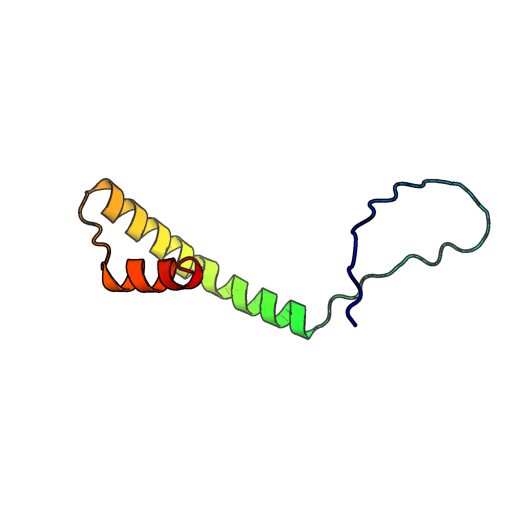18.544 8.659 0.565 1.00 89.38 76 LEU A O 1
ATOM 589 N N . LYS A 1 77 ? 20.260 7.199 0.734 1.00 72.25 77 LYS A N 1
ATOM 590 C CA . LYS A 1 77 ? 21.176 8.009 1.560 1.00 72.25 77 LYS A CA 1
ATOM 591 C C . LYS A 1 77 ? 22.266 8.635 0.708 1.00 72.25 77 LYS A C 1
ATOM 593 O O . LYS A 1 77 ? 22.745 7.927 -0.204 1.00 72.25 77 LYS A O 1
#

Foldseek 3Di:
DDDDDDDDPDPDDDDDDDDPPDPDDDDDPVNVVVVVVVVVCVVVVVVVVVVQVVCVVVVNDDDDPVVVCVVCVVVDD

Organism: NCBI:txid2761120

Mean predicted aligned error: 15.85 Å

Sequence (77 aa):
MYKSYSPTTDTRVRTGSSGSRRDQLQISEEAKELLGAQGKSDAERADKIESLKSQVKSGTYFVDAGKIAEKLLPYLK

InterPro domains:
  IPR007412 Anti-sigma-28 factor, FlgM [TIGR03824] (14-75)
  IPR031316 Anti-sigma-28 factor FlgM, C-terminal [PF04316] (23-73)
  IPR035890 Anti-sigma-28 factor FlgM superfamily [SSF101498] (5-75)

Solvent-accessible surface area (backbone atoms only — not comparable to full-atom values): 5310 Å² total; per-residue (Å²): 134,88,87,86,85,76,90,75,88,76,90,74,95,71,93,74,97,72,80,86,77,72,87,75,88,78,81,53,68,67,60,52,51,55,52,55,61,56,59,72,46,51,64,68,48,49,55,51,50,52,54,50,52,50,30,52,74,72,68,69,60,81,79,61,66,68,63,50,48,65,71,47,51,88,76,67,129

Radius of gyration: 23.46 Å; Cα contacts (8 Å, |Δi|>4): 6; chains: 1; bounding box: 36×31×66 Å

Secondary structure (DSSP, 8-state):
--PPP------------S----------HHHHHHHHHHHTTHHHHHHHHHHHHHHHHTT-----HHHHHHHHGGG--

pLDDT: mean 74.17, std 19.38, range [37.84, 95.5]